Protein AF-A0A067PZ35-F1 (afdb_monomer)

Nearest PDB structures (foldseek):
  7v1k-assembly1_A-2  TM=7.925E-01  e=1.530E-02  Homo sapiens
  7w5m-assembly1_A  TM=7.915E-01  e=4.912E-02  Arabidopsis thaliana
  5an3-assembly1_A  TM=7.142E-01  e=3.444E-02  Saccharomyces cerevisiae
  5dbk-assembly1_B  TM=6.361E-01  e=1.287E-01  Bacillus thuringiensis Bt407
  4gpk-assembly3_K  TM=3.797E-01  e=1.798E+00  Bacillus thuringiensis serovar thuringiensis

pLDDT: mean 91.49, std 7.82, range [52.47, 98.44]

Radius of gyration: 14.08 Å; Cα contacts (8 Å, |Δi|>4): 138; chains: 1; bounding box: 34×24×39 Å

Foldseek 3Di:
DLVVLVVVLVPDDLPDLCNLVSLQVNLLVLLVVCVVPVPVVSLVSSLVSLVSSLVSADPPRLCNLVSLQSNLVSLVVVCVVVVDVVSLVSSLVSLVVSLVSADPPHPCNVVSVVSNVVSD

Organism: NCBI:txid933084

Sequence (120 aa):
AITELRNSASQTSDDHPDRNRLLSNLGVALDNRYNILGDIRDLESAVELLSKAVSFTPVGHPYRSAVVHRLGVAVLHRFIRLRSPADLDFAINSFVEAASFTPPGHPARPERLADVGMAV

Solvent-accessible surface area (backbone atoms only — not comparable to full-atom values): 6225 Å² total; per-residue (Å²): 107,70,70,56,42,51,54,50,59,72,72,51,54,93,84,42,89,60,42,27,59,50,32,34,52,43,12,52,51,26,35,55,46,18,78,75,69,67,46,62,68,33,36,55,49,13,37,52,29,16,51,52,17,40,73,65,38,55,91,90,43,87,61,35,31,57,41,33,34,54,30,14,52,41,30,37,55,46,16,75,73,70,68,42,66,69,33,42,57,50,17,35,52,24,22,48,54,18,39,73,65,43,58,91,90,43,86,65,40,64,59,35,51,49,54,33,64,76,60,111

Mean predicted aligned error: 4.08 Å

Structure (mmCIF, N/CA/C/O backbone):
data_AF-A0A067PZ35-F1
#
_entry.id   AF-A0A067PZ35-F1
#
loop_
_atom_site.group_PDB
_atom_site.id
_atom_site.type_symbol
_atom_site.label_atom_id
_atom_site.label_alt_id
_atom_site.label_comp_id
_atom_site.label_asym_id
_atom_site.label_entity_id
_atom_site.label_seq_id
_atom_site.pdbx_PDB_ins_code
_atom_site.Cartn_x
_atom_site.Cartn_y
_atom_site.Cartn_z
_atom_site.occupancy
_atom_site.B_iso_or_equiv
_atom_site.auth_seq_id
_atom_site.auth_comp_id
_atom_site.auth_asym_id
_atom_site.auth_atom_id
_atom_site.pdbx_PDB_model_num
ATOM 1 N N . ALA A 1 1 ? 3.038 14.486 11.961 1.00 78.81 1 ALA A N 1
ATOM 2 C CA . ALA A 1 1 ? 2.478 13.539 10.972 1.00 78.81 1 ALA A CA 1
ATOM 3 C C . ALA A 1 1 ? 2.962 12.092 11.171 1.00 78.81 1 ALA A C 1
ATOM 5 O O . ALA A 1 1 ? 2.295 11.360 11.885 1.00 78.81 1 ALA A O 1
ATOM 6 N N . ILE A 1 2 ? 4.101 11.638 10.611 1.00 87.44 2 ILE A N 1
ATOM 7 C CA . ILE A 1 2 ? 4.505 10.204 10.674 1.00 87.44 2 ILE A CA 1
ATOM 8 C C . ILE A 1 2 ? 4.706 9.704 12.114 1.00 87.44 2 ILE A C 1
ATOM 10 O O . ILE A 1 2 ? 4.252 8.616 12.451 1.00 87.44 2 ILE A O 1
ATOM 14 N N . THR A 1 3 ? 5.341 10.497 12.980 1.00 86.81 3 THR A N 1
ATOM 15 C CA . THR A 1 3 ? 5.543 10.136 14.395 1.00 86.81 3 THR A CA 1
ATOM 16 C C . THR A 1 3 ? 4.219 9.976 15.150 1.00 86.81 3 THR A C 1
ATOM 18 O O . THR A 1 3 ? 4.055 9.024 15.904 1.00 86.81 3 THR A O 1
ATOM 21 N N . GLU A 1 4 ? 3.246 10.855 14.907 1.00 87.38 4 GLU A N 1
ATOM 22 C CA . GLU A 1 4 ? 1.912 10.769 15.523 1.00 87.38 4 GLU A CA 1
ATOM 23 C C . GLU A 1 4 ? 1.141 9.551 15.009 1.00 87.38 4 GLU A C 1
ATOM 25 O O . GLU A 1 4 ? 0.540 8.831 15.800 1.00 87.38 4 GLU A O 1
ATOM 30 N N . LEU A 1 5 ? 1.217 9.268 13.704 1.00 85.69 5 LEU A N 1
ATOM 31 C CA . LEU A 1 5 ? 0.622 8.071 13.109 1.00 85.69 5 LEU A CA 1
ATOM 32 C C . LEU A 1 5 ? 1.245 6.786 13.673 1.00 85.69 5 LEU A C 1
ATOM 34 O O . LEU A 1 5 ? 0.519 5.833 13.938 1.00 85.69 5 LEU A O 1
ATOM 38 N N . ARG A 1 6 ? 2.563 6.761 13.920 1.00 89.19 6 ARG A N 1
ATOM 39 C CA . ARG A 1 6 ? 3.239 5.637 14.595 1.00 89.19 6 ARG A CA 1
ATOM 40 C C . ARG A 1 6 ? 2.746 5.448 16.026 1.00 89.19 6 ARG A C 1
ATOM 42 O O . ARG A 1 6 ? 2.426 4.325 16.400 1.00 89.19 6 ARG A O 1
ATOM 49 N N . ASN A 1 7 ? 2.651 6.532 16.793 1.00 87.94 7 ASN A N 1
ATOM 50 C CA . ASN A 1 7 ? 2.161 6.485 18.173 1.00 87.94 7 ASN A CA 1
ATOM 51 C C . ASN A 1 7 ? 0.699 6.030 18.237 1.00 87.94 7 ASN A C 1
ATOM 53 O O . ASN A 1 7 ? 0.342 5.179 19.043 1.00 87.94 7 ASN A O 1
ATOM 57 N N . SER A 1 8 ? -0.147 6.544 17.347 1.00 85.50 8 SER A N 1
ATOM 58 C CA . SER A 1 8 ? -1.538 6.106 17.260 1.00 85.50 8 SER A CA 1
ATOM 59 C C . SER A 1 8 ? -1.625 4.625 16.868 1.00 85.50 8 SER A C 1
ATOM 61 O O . SER A 1 8 ? -2.385 3.867 17.473 1.00 85.50 8 SER A O 1
ATOM 63 N N . ALA A 1 9 ? -0.809 4.170 15.910 1.00 84.50 9 ALA A N 1
ATOM 64 C CA . ALA A 1 9 ? -0.818 2.784 15.444 1.00 84.50 9 ALA A CA 1
ATOM 65 C C . ALA A 1 9 ? -0.310 1.776 16.484 1.00 84.50 9 ALA A C 1
ATOM 67 O O . ALA A 1 9 ? -0.707 0.610 16.419 1.00 84.50 9 ALA A O 1
ATOM 68 N N . SER A 1 10 ? 0.547 2.197 17.420 1.00 86.50 10 SER A N 1
ATOM 69 C CA . SER A 1 10 ? 1.028 1.349 18.518 1.00 86.50 10 SER A CA 1
ATOM 70 C C . SER A 1 10 ? 0.048 1.264 19.690 1.00 86.50 10 SER A C 1
ATOM 72 O O . SER A 1 10 ? 0.062 0.271 20.410 1.00 86.50 10 SER A O 1
ATOM 74 N N . GLN A 1 11 ? -0.811 2.272 19.869 1.00 88.44 11 GLN A N 1
ATOM 75 C CA . GLN A 1 11 ? -1.816 2.321 20.940 1.00 88.44 11 GLN A CA 1
ATOM 76 C C . GLN A 1 11 ? -3.178 1.749 20.534 1.00 88.44 11 GLN A C 1
ATOM 78 O O . GLN A 1 11 ? -3.963 1.353 21.390 1.00 88.44 11 GLN A O 1
ATOM 83 N N . THR A 1 12 ? -3.469 1.709 19.235 1.00 86.38 12 THR A N 1
ATOM 84 C CA . THR A 1 12 ? -4.713 1.135 18.712 1.00 86.38 12 THR A CA 1
ATOM 85 C C . THR A 1 12 ? -4.630 -0.390 18.763 1.00 86.38 12 THR A C 1
ATOM 87 O O . THR A 1 12 ? -3.615 -0.964 18.362 1.00 86.38 12 THR A O 1
ATOM 90 N N . SER A 1 13 ? -5.678 -1.062 19.233 1.00 88.06 13 SER A N 1
ATOM 91 C CA . SER A 1 13 ? -5.767 -2.525 19.250 1.00 88.06 13 SER A CA 1
ATOM 92 C C . SER A 1 13 ? -6.056 -3.098 17.855 1.00 88.06 13 SER A C 1
ATOM 94 O O .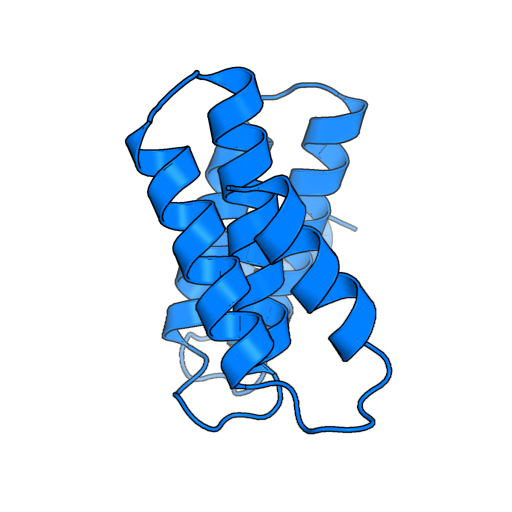 SER A 1 13 ? -6.563 -2.406 16.971 1.00 88.06 13 SER A O 1
ATOM 96 N N . ASP A 1 14 ? -5.683 -4.360 17.621 1.00 85.06 14 ASP A N 1
ATOM 97 C CA . ASP A 1 14 ? -5.863 -5.010 16.310 1.00 85.06 14 ASP A CA 1
ATOM 98 C C . ASP A 1 14 ? -7.348 -5.254 15.958 1.00 85.06 14 ASP A C 1
ATOM 100 O O . ASP A 1 14 ? -7.680 -5.370 14.782 1.00 85.06 14 ASP A O 1
ATOM 104 N N . ASP A 1 15 ? -8.245 -5.272 16.947 1.00 85.38 15 ASP A N 1
ATOM 105 C CA . ASP A 1 15 ? -9.703 -5.383 16.787 1.00 85.38 15 ASP A CA 1
ATOM 106 C C . ASP A 1 15 ? -10.407 -4.032 16.556 1.00 85.38 15 ASP A C 1
ATOM 108 O O . ASP A 1 15 ? -11.616 -3.992 16.320 1.00 85.38 15 ASP A O 1
ATOM 112 N N . HIS A 1 16 ? -9.672 -2.915 16.588 1.00 86.94 16 HIS A N 1
ATOM 113 C CA . HIS A 1 16 ? -10.261 -1.598 16.389 1.00 86.94 16 HIS A CA 1
ATOM 114 C C . HIS A 1 16 ? -10.743 -1.421 14.933 1.00 86.94 16 HIS A C 1
ATOM 116 O O . HIS A 1 16 ? -9.960 -1.626 13.999 1.00 86.94 16 HIS A O 1
ATOM 122 N N . PRO A 1 17 ? -11.983 -0.947 14.697 1.00 82.00 17 PRO A N 1
ATOM 123 C CA . PRO A 1 17 ? -12.572 -0.861 13.354 1.00 82.00 17 PRO A CA 1
ATOM 124 C C . PRO A 1 17 ? -11.768 0.019 12.382 1.00 82.00 17 PRO A C 1
ATOM 126 O O . PRO A 1 17 ? -11.684 -0.280 11.192 1.00 82.00 17 PRO A O 1
ATOM 129 N N . ASP A 1 18 ? -11.113 1.066 12.891 1.00 87.38 18 ASP A N 1
ATOM 130 C CA . ASP A 1 18 ? -10.275 1.967 12.086 1.00 87.38 18 ASP A CA 1
ATOM 131 C C . ASP A 1 18 ? -8.810 1.524 11.936 1.00 87.38 18 ASP A C 1
ATOM 133 O O . ASP A 1 18 ? -7.998 2.260 11.360 1.00 87.38 18 ASP A O 1
ATOM 137 N N . ARG A 1 19 ? -8.430 0.333 12.427 1.00 91.06 19 ARG A N 1
ATOM 138 C CA . ARG A 1 19 ? -7.029 -0.115 12.383 1.00 91.06 19 ARG A CA 1
ATOM 139 C C . ARG A 1 19 ? -6.497 -0.176 10.952 1.00 91.06 19 ARG A C 1
ATOM 141 O O . ARG A 1 19 ? -5.371 0.254 10.701 1.00 91.06 19 ARG A O 1
ATOM 148 N N . ASN A 1 20 ? -7.313 -0.635 10.002 1.00 91.88 20 ASN A N 1
ATOM 149 C CA . ASN A 1 20 ? -6.943 -0.680 8.585 1.00 91.88 20 ASN A CA 1
ATOM 150 C C . ASN A 1 20 ? -6.620 0.716 8.008 1.00 91.88 20 ASN A C 1
ATOM 152 O O . ASN A 1 20 ? -5.583 0.886 7.367 1.00 91.88 20 ASN A O 1
ATOM 156 N N . ARG A 1 21 ? -7.445 1.735 8.282 1.00 93.38 21 ARG A N 1
ATOM 157 C CA . ARG A 1 21 ? -7.252 3.116 7.809 1.00 93.38 21 ARG A CA 1
ATOM 158 C C . ARG A 1 21 ? -6.002 3.730 8.416 1.00 93.38 21 ARG A C 1
ATOM 160 O O . ARG A 1 21 ? -5.226 4.362 7.706 1.00 93.38 21 ARG A O 1
ATOM 167 N N . LEU A 1 22 ? -5.788 3.527 9.714 1.00 94.75 22 LEU A N 1
ATOM 168 C CA . LEU A 1 22 ? -4.624 4.055 10.415 1.00 94.75 22 LEU A CA 1
ATOM 169 C C . LEU A 1 22 ? -3.314 3.481 9.858 1.00 94.75 22 LEU A C 1
ATOM 171 O O . LEU A 1 22 ? -2.396 4.239 9.540 1.00 94.75 22 LEU A O 1
ATOM 175 N N . LEU A 1 23 ? -3.253 2.157 9.683 1.00 96.12 23 LEU A N 1
ATOM 176 C CA . LEU A 1 23 ? -2.101 1.479 9.088 1.00 96.12 23 LEU A CA 1
ATOM 177 C C . LEU A 1 23 ? -1.873 1.927 7.642 1.00 96.12 23 LEU A C 1
ATOM 179 O O . LEU A 1 23 ? -0.741 2.237 7.273 1.00 96.12 23 LEU A O 1
ATOM 183 N N . SER A 1 24 ? -2.942 2.039 6.847 1.00 96.62 24 SER A N 1
ATOM 184 C CA . SER A 1 24 ? -2.832 2.513 5.469 1.00 96.62 24 SER A CA 1
ATOM 185 C C . SER A 1 24 ? -2.327 3.951 5.388 1.00 96.62 24 SER A C 1
ATOM 187 O O . SER A 1 24 ? -1.495 4.250 4.535 1.00 96.62 24 SER A O 1
ATOM 189 N N . ASN A 1 25 ? -2.791 4.842 6.264 1.00 96.25 25 ASN A N 1
ATOM 190 C CA . ASN A 1 25 ? -2.345 6.234 6.293 1.00 96.25 25 ASN A CA 1
ATOM 191 C C . ASN A 1 25 ? -0.865 6.343 6.672 1.00 96.25 25 ASN A C 1
ATOM 193 O O . ASN A 1 25 ? -0.130 7.117 6.059 1.00 96.25 25 ASN A O 1
ATOM 197 N N . LEU A 1 26 ? -0.415 5.557 7.656 1.00 97.25 26 LEU A N 1
ATOM 198 C CA . LEU A 1 26 ? 0.998 5.510 8.022 1.00 97.25 26 LEU A CA 1
ATOM 199 C C . LEU A 1 26 ? 1.854 4.952 6.878 1.00 97.25 26 LEU A C 1
ATOM 201 O O . LEU A 1 26 ? 2.891 5.534 6.570 1.00 97.25 26 LEU A O 1
ATOM 205 N N . GLY A 1 27 ? 1.403 3.876 6.229 1.00 98.00 27 GLY A N 1
ATOM 206 C CA . GLY A 1 27 ? 2.089 3.294 5.078 1.00 98.00 27 GLY A CA 1
ATOM 207 C C . GLY A 1 27 ? 2.242 4.288 3.925 1.00 98.00 27 GLY A C 1
ATOM 208 O O . GLY A 1 27 ? 3.349 4.497 3.443 1.00 98.00 27 GLY A O 1
ATOM 209 N N . VAL A 1 28 ? 1.169 4.996 3.555 1.00 97.94 28 VAL A N 1
ATOM 210 C CA . VAL A 1 28 ? 1.211 6.045 2.516 1.00 97.94 28 VAL A CA 1
ATOM 211 C C . VAL A 1 28 ? 2.147 7.191 2.899 1.00 97.94 28 VAL A C 1
ATOM 213 O O . VAL A 1 28 ? 2.885 7.699 2.059 1.00 97.94 28 VAL A O 1
ATOM 216 N N . ALA A 1 29 ? 2.150 7.612 4.165 1.00 97.88 29 ALA A N 1
ATOM 217 C CA . ALA A 1 29 ? 3.045 8.674 4.612 1.00 97.88 29 ALA A CA 1
ATOM 218 C C . ALA A 1 29 ? 4.527 8.266 4.518 1.00 97.88 29 ALA A C 1
ATOM 220 O O . ALA A 1 29 ? 5.369 9.106 4.200 1.00 97.88 29 ALA A O 1
ATOM 221 N N . LEU A 1 30 ? 4.844 6.993 4.773 1.00 98.38 30 LEU A N 1
ATOM 222 C CA . LEU A 1 30 ? 6.198 6.453 4.638 1.00 98.38 30 LEU A CA 1
ATOM 223 C C . LEU A 1 30 ? 6.609 6.291 3.172 1.00 98.38 30 LEU A C 1
ATOM 225 O O . LEU A 1 30 ? 7.710 6.704 2.825 1.00 98.38 30 LEU A O 1
ATOM 229 N N . ASP A 1 31 ? 5.720 5.808 2.303 1.00 98.19 31 ASP A N 1
ATOM 230 C CA . ASP A 1 31 ? 5.973 5.734 0.856 1.00 98.19 31 ASP A CA 1
ATOM 231 C C . ASP A 1 31 ? 6.232 7.128 0.253 1.00 98.19 31 ASP A C 1
ATOM 233 O O . ASP A 1 31 ? 7.219 7.354 -0.447 1.00 98.19 31 ASP A O 1
ATOM 237 N N . ASN A 1 32 ? 5.425 8.124 0.632 1.00 97.31 32 ASN A N 1
ATOM 238 C CA . ASN A 1 32 ? 5.658 9.516 0.241 1.00 97.31 32 ASN A CA 1
ATOM 239 C C . ASN A 1 32 ? 7.005 10.044 0.750 1.00 97.31 32 ASN A C 1
ATOM 241 O O . ASN A 1 32 ? 7.698 10.767 0.035 1.00 97.31 32 ASN A O 1
ATOM 245 N N . ARG A 1 33 ? 7.397 9.692 1.982 1.00 97.31 33 ARG A N 1
ATOM 246 C CA . ARG A 1 33 ? 8.700 10.086 2.526 1.00 97.31 33 ARG A CA 1
ATOM 247 C C . ARG A 1 33 ? 9.847 9.415 1.772 1.00 97.31 33 ARG A C 1
ATOM 249 O O . ARG A 1 33 ? 10.834 10.091 1.489 1.00 97.31 33 ARG A O 1
ATOM 256 N N . TYR A 1 34 ? 9.701 8.145 1.402 1.00 97.56 34 TYR A N 1
ATOM 257 C CA . TYR A 1 34 ? 10.645 7.449 0.534 1.00 97.56 34 TYR A CA 1
ATOM 258 C C . TYR A 1 34 ? 10.797 8.163 -0.815 1.00 97.56 34 TYR A C 1
ATOM 260 O O . TYR A 1 34 ? 11.921 8.422 -1.227 1.00 97.56 34 TYR A O 1
ATOM 268 N N . ASN A 1 35 ? 9.706 8.576 -1.462 1.00 96.31 35 ASN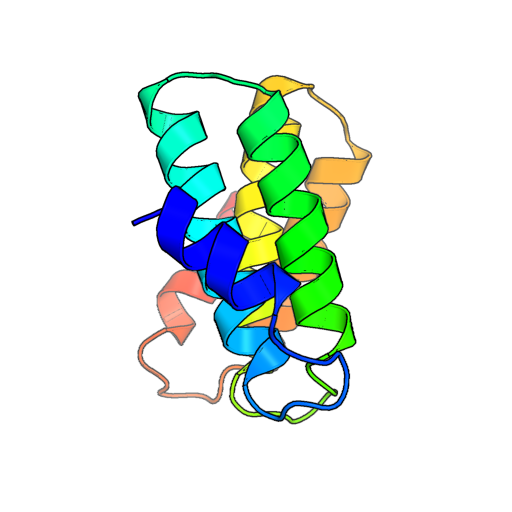 A N 1
ATOM 269 C CA . ASN A 1 35 ? 9.791 9.282 -2.746 1.00 96.31 35 ASN A CA 1
ATOM 270 C C . ASN A 1 35 ? 10.548 10.620 -2.665 1.00 96.31 35 ASN A C 1
ATOM 272 O O . ASN A 1 35 ? 11.123 11.062 -3.657 1.00 96.31 35 ASN A O 1
ATOM 276 N N . ILE A 1 36 ? 10.577 11.257 -1.490 1.00 97.25 36 ILE A N 1
ATOM 277 C CA . ILE A 1 36 ? 11.298 12.518 -1.266 1.00 97.25 36 ILE A CA 1
ATOM 278 C C . ILE A 1 36 ? 12.758 12.270 -0.854 1.00 97.25 36 ILE A C 1
ATOM 280 O O . ILE A 1 36 ? 13.651 12.988 -1.297 1.00 97.25 36 ILE A O 1
ATOM 284 N N . LEU A 1 37 ? 13.005 11.293 0.025 1.00 97.31 37 LEU A N 1
ATOM 285 C CA . LEU A 1 37 ? 14.295 11.124 0.710 1.00 97.31 37 LEU A CA 1
ATOM 286 C C . LEU A 1 37 ? 15.102 9.901 0.253 1.00 97.31 37 LEU A C 1
ATOM 288 O O . LEU A 1 37 ? 16.296 9.821 0.528 1.00 97.31 37 LEU A O 1
ATOM 292 N N . GLY A 1 38 ? 14.469 8.936 -0.410 1.00 94.94 38 GLY A N 1
ATOM 293 C CA . GLY A 1 38 ? 15.090 7.711 -0.913 1.00 94.94 38 GLY A CA 1
ATOM 294 C C . GLY A 1 38 ? 15.465 6.670 0.149 1.00 94.94 38 GLY A C 1
ATOM 295 O O . GLY A 1 38 ? 16.198 5.732 -0.172 1.00 94.94 38 GLY A O 1
ATOM 296 N N . ASP A 1 39 ? 15.001 6.800 1.400 1.00 97.31 39 ASP A N 1
ATOM 297 C CA . ASP A 1 39 ? 15.300 5.826 2.462 1.00 97.31 39 ASP A CA 1
ATOM 298 C C . ASP A 1 39 ? 14.499 4.532 2.258 1.00 97.31 39 ASP A C 1
ATOM 300 O O . ASP A 1 39 ? 13.292 4.480 2.490 1.00 97.31 39 ASP A O 1
ATOM 304 N N . ILE A 1 40 ? 15.186 3.468 1.840 1.00 96.31 40 ILE A N 1
ATOM 305 C CA . ILE A 1 40 ? 14.580 2.160 1.555 1.00 96.31 40 ILE A CA 1
ATOM 306 C C . ILE A 1 40 ? 13.804 1.579 2.744 1.00 96.31 40 ILE A C 1
ATOM 308 O O . ILE A 1 40 ? 12.806 0.896 2.539 1.00 96.31 40 ILE A O 1
ATOM 312 N N . ARG A 1 41 ? 14.189 1.904 3.984 1.00 97.12 41 ARG A N 1
ATOM 313 C CA . ARG A 1 41 ? 13.502 1.401 5.184 1.00 97.12 41 ARG A CA 1
ATOM 314 C C . ARG A 1 41 ? 12.085 1.947 5.302 1.00 97.12 41 ARG A C 1
ATOM 316 O O . ARG A 1 41 ? 11.213 1.287 5.868 1.00 97.12 41 ARG A O 1
ATOM 323 N N . ASP A 1 42 ? 11.847 3.147 4.775 1.00 98.00 42 ASP A N 1
ATOM 324 C CA . ASP A 1 42 ? 10.508 3.726 4.723 1.00 98.00 42 ASP A CA 1
ATOM 325 C C . ASP A 1 42 ? 9.629 2.993 3.726 1.00 98.00 42 ASP A C 1
ATOM 327 O O . ASP A 1 42 ? 8.474 2.711 4.031 1.00 98.00 42 ASP A O 1
ATOM 331 N N . LEU A 1 43 ? 10.194 2.626 2.579 1.00 98.19 43 LEU A N 1
ATOM 332 C CA . LEU A 1 43 ? 9.492 1.850 1.570 1.00 98.19 43 LEU A CA 1
ATOM 333 C C . LEU A 1 43 ? 9.156 0.440 2.068 1.00 98.19 43 LEU A C 1
ATOM 335 O O . LEU A 1 43 ? 8.026 -0.016 1.919 1.00 98.19 43 LEU A O 1
ATOM 339 N N . GLU A 1 44 ? 10.109 -0.236 2.710 1.00 98.00 44 GLU A N 1
ATOM 340 C CA . GLU A 1 44 ? 9.881 -1.553 3.315 1.00 98.00 44 GLU A CA 1
ATOM 341 C C . GLU A 1 44 ? 8.790 -1.485 4.389 1.00 98.00 44 GLU A C 1
ATOM 343 O O . GLU A 1 44 ? 7.833 -2.261 4.347 1.00 98.00 44 GLU A O 1
ATOM 348 N N . SER A 1 45 ? 8.868 -0.490 5.278 1.00 97.75 45 SER A N 1
ATOM 349 C CA . SER A 1 45 ? 7.844 -0.251 6.301 1.00 97.75 45 SER A CA 1
ATOM 350 C C . SER A 1 45 ? 6.477 0.071 5.684 1.00 97.75 45 SER A C 1
ATOM 352 O O . SER A 1 45 ? 5.446 -0.358 6.204 1.00 97.75 45 SER A O 1
ATOM 354 N N . ALA A 1 46 ? 6.439 0.829 4.583 1.00 98.31 46 ALA A N 1
ATOM 355 C CA . ALA A 1 46 ? 5.204 1.152 3.880 1.00 98.31 46 ALA A CA 1
ATOM 356 C C . ALA A 1 46 ? 4.528 -0.109 3.335 1.00 98.31 46 ALA A C 1
ATOM 358 O O . ALA A 1 46 ? 3.337 -0.312 3.578 1.00 98.31 46 ALA A O 1
ATOM 359 N N . VAL A 1 47 ? 5.290 -0.979 2.665 1.00 98.44 47 VAL A N 1
ATOM 360 C CA . VAL A 1 47 ? 4.786 -2.258 2.145 1.00 98.44 47 VAL A CA 1
ATOM 361 C C . VAL A 1 47 ? 4.257 -3.138 3.278 1.00 98.44 47 VAL A C 1
ATOM 363 O O . VAL A 1 47 ? 3.160 -3.687 3.161 1.00 98.44 47 VAL A O 1
ATOM 366 N N . GLU A 1 48 ? 4.978 -3.239 4.395 1.00 98.25 48 GLU A N 1
ATOM 367 C CA . GLU A 1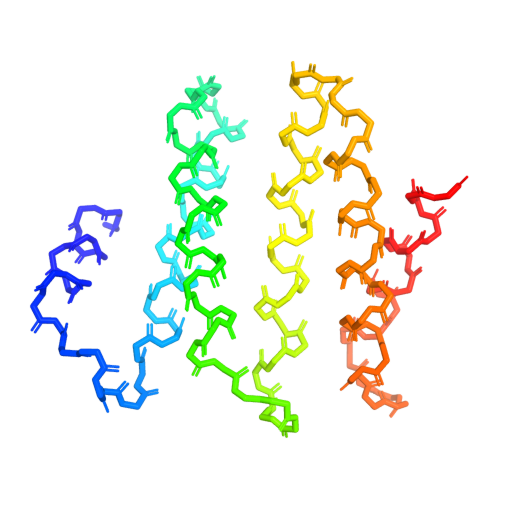 48 ? 4.557 -4.028 5.559 1.00 98.25 48 GLU A CA 1
ATOM 368 C C . GLU A 1 48 ? 3.226 -3.533 6.145 1.00 98.25 48 GLU A C 1
ATOM 370 O O . GLU A 1 48 ? 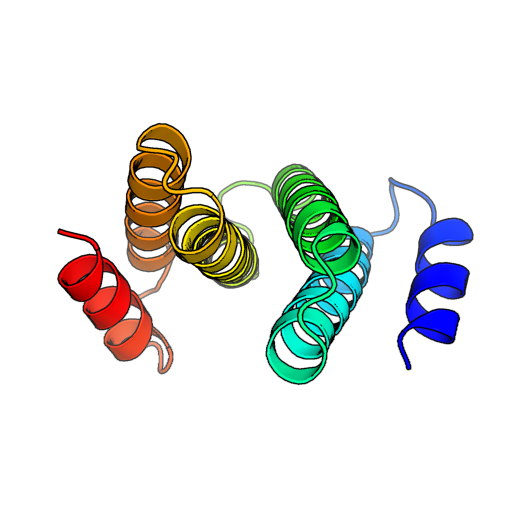2.285 -4.305 6.352 1.00 98.25 48 GLU A O 1
ATOM 375 N N . LEU A 1 49 ? 3.113 -2.223 6.365 1.00 98.06 49 LEU A N 1
ATOM 376 C CA . LEU A 1 49 ? 1.923 -1.616 6.957 1.00 98.06 49 LEU A CA 1
ATOM 377 C C . LEU A 1 49 ? 0.712 -1.685 6.030 1.00 98.06 49 LEU A C 1
ATOM 379 O O . LEU A 1 49 ? -0.396 -1.948 6.500 1.00 98.06 49 LEU A O 1
ATOM 383 N N . LEU A 1 50 ? 0.905 -1.483 4.726 1.00 98.44 50 LEU A N 1
ATOM 384 C CA . LEU A 1 50 ? -0.162 -1.604 3.733 1.00 98.44 50 LEU A CA 1
ATOM 385 C C . LEU A 1 50 ? -0.611 -3.062 3.576 1.00 98.44 50 LEU A C 1
ATOM 387 O O . LEU A 1 50 ? -1.810 -3.316 3.465 1.00 98.44 50 LEU A O 1
ATOM 391 N N . SER A 1 51 ? 0.313 -4.023 3.675 1.00 98.06 51 SER A N 1
ATOM 392 C CA . SER A 1 51 ? -0.011 -5.456 3.710 1.00 98.06 51 SER A CA 1
ATOM 393 C C . SER A 1 51 ? -0.843 -5.811 4.945 1.00 98.06 51 SER A C 1
ATOM 395 O O . SER A 1 51 ? -1.855 -6.505 4.839 1.00 98.06 51 SER A O 1
ATOM 397 N N . LYS A 1 52 ? -0.486 -5.268 6.117 1.00 96.56 52 LYS A N 1
ATOM 398 C CA . LYS A 1 52 ? -1.273 -5.442 7.347 1.00 96.56 52 LYS A CA 1
ATOM 399 C C . LYS A 1 52 ? -2.639 -4.743 7.257 1.00 96.56 52 LYS A C 1
ATOM 401 O O . LYS A 1 52 ? -3.649 -5.274 7.701 1.00 96.56 52 LYS A O 1
ATOM 406 N N . ALA A 1 53 ? -2.718 -3.568 6.637 1.00 96.81 53 ALA A N 1
ATOM 407 C CA . ALA A 1 53 ? -3.993 -2.890 6.405 1.00 96.81 53 ALA A CA 1
ATOM 408 C C . ALA A 1 53 ? -4.916 -3.699 5.471 1.00 96.81 53 ALA A C 1
ATOM 410 O O . ALA A 1 53 ? -6.125 -3.776 5.704 1.00 96.81 53 ALA A O 1
ATOM 411 N N . VAL A 1 54 ? -4.341 -4.344 4.450 1.00 96.69 54 VAL A N 1
ATOM 412 C CA . VAL A 1 54 ? -5.022 -5.300 3.568 1.00 96.69 54 VAL A CA 1
ATOM 413 C C . VAL A 1 54 ? -5.595 -6.473 4.364 1.00 96.69 54 VAL A C 1
ATOM 415 O O . VAL A 1 54 ? -6.762 -6.796 4.151 1.00 96.69 54 VAL A O 1
ATOM 418 N N . SER A 1 55 ? -4.837 -7.076 5.288 1.00 95.62 55 SER A N 1
ATOM 419 C CA . SER A 1 55 ? -5.319 -8.227 6.071 1.00 95.62 55 SER A CA 1
ATOM 420 C C . SER A 1 55 ? -6.460 -7.877 7.035 1.00 95.62 55 SER A C 1
ATOM 422 O O . SER A 1 55 ? -7.313 -8.720 7.296 1.00 95.62 55 SER A O 1
ATOM 424 N N . PHE A 1 56 ? -6.537 -6.626 7.498 1.00 94.19 56 PHE A N 1
ATOM 425 C CA . PHE A 1 56 ? -7.660 -6.105 8.292 1.00 94.19 56 PHE A CA 1
ATOM 426 C C . PHE A 1 56 ? -8.832 -5.564 7.458 1.00 94.19 56 PHE A C 1
ATOM 428 O O . PHE A 1 56 ? -9.783 -5.009 8.012 1.00 94.19 56 PHE A O 1
ATOM 435 N N . THR A 1 57 ? -8.776 -5.667 6.129 1.00 93.94 57 THR A N 1
ATOM 436 C CA . THR A 1 57 ? -9.833 -5.170 5.242 1.00 93.94 57 THR A CA 1
ATOM 437 C C . THR A 1 57 ? -10.425 -6.337 4.452 1.00 93.94 57 THR A C 1
ATOM 439 O O . THR A 1 57 ? -9.864 -6.699 3.414 1.00 93.94 57 THR A O 1
ATOM 442 N N . PRO A 1 58 ? -11.539 -6.937 4.914 1.00 91.75 58 PRO A N 1
ATOM 443 C CA . PRO A 1 58 ? -12.113 -8.117 4.276 1.00 91.75 58 PRO A CA 1
ATOM 444 C C . PRO A 1 58 ? -12.599 -7.826 2.851 1.00 91.75 58 PRO A C 1
ATOM 446 O O . PRO A 1 58 ? -12.895 -6.684 2.479 1.00 91.75 58 PRO A O 1
ATOM 449 N N . VAL A 1 59 ? -12.710 -8.886 2.049 1.00 90.06 59 VAL A N 1
ATOM 450 C CA . VAL A 1 59 ? -13.304 -8.818 0.707 1.00 90.06 59 VAL A CA 1
ATOM 451 C C . VAL A 1 59 ? -14.735 -8.275 0.809 1.00 90.06 59 VAL A C 1
ATOM 453 O O . VAL A 1 59 ? -15.494 -8.666 1.692 1.00 90.06 59 VAL A O 1
ATOM 456 N N . GLY A 1 60 ? -15.091 -7.339 -0.075 1.00 87.75 60 GLY A N 1
ATOM 457 C CA . GLY A 1 60 ? -16.387 -6.648 -0.066 1.00 87.75 60 GLY A CA 1
ATOM 458 C C . GLY A 1 60 ? -16.434 -5.369 0.779 1.00 87.75 60 GLY A C 1
ATOM 459 O O . GLY A 1 60 ? -17.372 -4.588 0.640 1.00 87.75 60 GLY A O 1
ATOM 460 N N . HIS A 1 61 ? -15.418 -5.090 1.604 1.00 90.12 61 HIS A N 1
ATOM 461 C CA . HIS A 1 61 ? -15.351 -3.828 2.338 1.00 90.12 61 HIS A CA 1
ATOM 462 C C . HIS A 1 61 ? -15.123 -2.639 1.376 1.00 90.12 61 HIS A C 1
ATOM 464 O O . HIS A 1 61 ? -14.216 -2.711 0.541 1.00 90.12 61 HIS A O 1
ATOM 470 N N . PRO A 1 62 ? -15.839 -1.501 1.508 1.00 89.06 62 PRO A N 1
ATOM 471 C CA . PRO A 1 62 ? -15.712 -0.364 0.582 1.00 89.06 62 PRO A CA 1
ATOM 472 C C . PRO A 1 62 ? -14.281 0.183 0.443 1.00 89.06 62 PRO A C 1
ATOM 474 O O . PRO A 1 62 ? -13.871 0.643 -0.622 1.00 89.06 62 PRO A O 1
ATOM 477 N N . TYR A 1 63 ? -13.491 0.093 1.517 1.00 90.75 63 TYR A N 1
ATOM 478 C CA . TYR A 1 63 ? -12.095 0.543 1.548 1.00 90.75 63 TYR A CA 1
ATOM 479 C C . TYR A 1 63 ? -11.090 -0.450 0.931 1.00 90.75 63 TYR A C 1
ATOM 481 O O . TYR A 1 63 ? -9.949 -0.068 0.675 1.00 90.75 63 TYR A O 1
ATOM 489 N N . ARG A 1 64 ? -11.493 -1.703 0.647 1.00 93.19 64 ARG A N 1
ATOM 490 C CA . ARG A 1 64 ? -10.610 -2.766 0.120 1.00 93.19 64 ARG A CA 1
ATOM 491 C C . ARG A 1 64 ? -9.875 -2.313 -1.136 1.00 93.19 64 ARG A C 1
ATOM 493 O O . ARG A 1 64 ? -8.656 -2.404 -1.216 1.00 93.19 64 ARG A O 1
ATOM 500 N N . SER A 1 65 ? -10.623 -1.757 -2.085 1.00 93.50 65 SER A N 1
ATOM 501 C CA . SER A 1 65 ? -10.072 -1.293 -3.359 1.00 93.50 65 SER A CA 1
ATOM 502 C C . SER A 1 65 ? -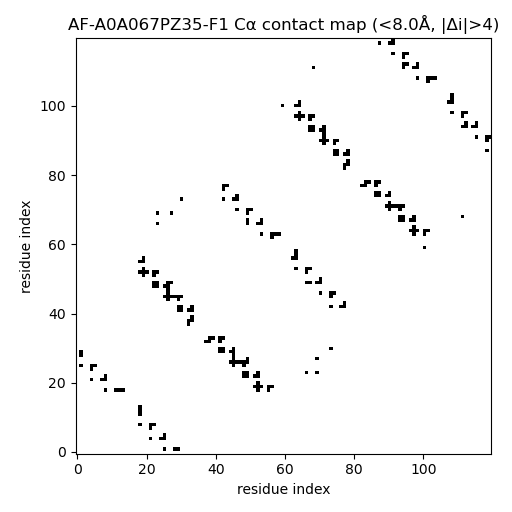8.993 -0.215 -3.186 1.00 93.50 65 SER A C 1
ATOM 504 O O . SER A 1 65 ? -8.032 -0.174 -3.946 1.00 93.50 65 SER A O 1
ATOM 506 N N . ALA A 1 66 ? -9.128 0.656 -2.181 1.00 93.56 66 ALA A N 1
ATOM 507 C CA . ALA A 1 66 ? -8.174 1.730 -1.927 1.00 93.56 66 ALA A CA 1
ATOM 508 C C . ALA A 1 66 ? -6.889 1.206 -1.290 1.00 93.56 66 ALA A C 1
ATOM 510 O O . ALA A 1 66 ? -5.808 1.546 -1.758 1.00 93.56 66 ALA A O 1
ATOM 511 N N . VAL A 1 67 ? -6.993 0.364 -0.262 1.00 96.50 67 VAL A N 1
ATOM 512 C CA . VAL A 1 67 ? -5.806 -0.140 0.440 1.00 96.50 67 VAL A CA 1
ATOM 513 C C . VAL A 1 67 ? -4.975 -1.088 -0.433 1.00 96.50 67 VAL A C 1
ATOM 515 O O . VAL A 1 67 ? -3.751 -0.995 -0.425 1.00 96.50 67 VAL A O 1
ATOM 518 N N . VAL A 1 68 ? -5.620 -1.930 -1.251 1.00 96.94 68 VAL A N 1
ATOM 519 C CA . VAL A 1 68 ? -4.924 -2.814 -2.206 1.00 96.94 68 VAL A CA 1
ATOM 520 C C . VAL A 1 68 ? -4.196 -2.004 -3.276 1.00 96.94 68 VAL A C 1
ATOM 522 O O . VAL A 1 68 ? -3.040 -2.283 -3.573 1.00 96.94 68 VAL A O 1
ATOM 525 N N . HIS A 1 69 ? -4.834 -0.959 -3.813 1.00 95.75 69 HIS A N 1
ATOM 526 C CA . HIS A 1 69 ? -4.188 -0.061 -4.773 1.00 95.75 69 HIS A CA 1
ATOM 527 C C . HIS A 1 69 ? -2.944 0.608 -4.178 1.00 95.75 69 HIS A C 1
ATOM 529 O O . HIS A 1 69 ? -1.881 0.575 -4.791 1.00 95.75 69 HIS A O 1
ATOM 535 N N . ARG A 1 70 ? -3.040 1.135 -2.948 1.00 97.31 70 ARG A N 1
ATOM 536 C CA . ARG A 1 70 ? -1.891 1.736 -2.251 1.00 97.31 70 ARG A CA 1
ATOM 537 C C . ARG A 1 70 ? -0.758 0.737 -2.030 1.00 97.31 70 ARG A C 1
ATOM 539 O O . ARG A 1 70 ? 0.400 1.106 -2.203 1.00 97.31 70 ARG A O 1
ATOM 546 N N . LEU A 1 71 ? -1.080 -0.509 -1.678 1.00 98.25 71 LEU A N 1
ATOM 547 C CA . LEU A 1 71 ? -0.082 -1.571 -1.572 1.00 98.25 71 LEU A CA 1
ATOM 548 C C . LEU A 1 71 ? 0.597 -1.834 -2.925 1.00 98.25 71 LEU A C 1
ATOM 550 O O . LEU A 1 71 ? 1.822 -1.899 -2.973 1.00 98.25 71 LEU A O 1
ATOM 554 N N . GLY A 1 72 ? -0.175 -1.914 -4.013 1.00 97.56 72 GLY A N 1
ATOM 555 C CA . GLY A 1 72 ? 0.359 -2.065 -5.369 1.00 97.56 72 GLY A CA 1
ATOM 556 C C . GLY A 1 72 ? 1.349 -0.959 -5.742 1.00 97.56 72 GLY A C 1
ATOM 557 O O . GLY A 1 72 ? 2.437 -1.257 -6.226 1.00 97.56 72 GLY A O 1
ATOM 558 N N . VAL A 1 73 ? 1.030 0.303 -5.429 1.00 96.88 73 VAL A N 1
ATOM 559 C CA . VAL A 1 73 ? 1.931 1.450 -5.659 1.00 96.88 73 VAL A CA 1
ATOM 560 C C . VAL A 1 73 ? 3.238 1.314 -4.870 1.00 96.88 73 VAL A C 1
ATOM 562 O O . VAL A 1 73 ? 4.316 1.423 -5.451 1.00 96.88 73 VAL A O 1
ATOM 565 N N . ALA A 1 74 ? 3.169 1.021 -3.568 1.00 98.00 74 ALA A N 1
ATOM 566 C CA . ALA A 1 74 ? 4.371 0.871 -2.744 1.00 98.00 74 ALA A CA 1
ATOM 567 C C . ALA A 1 74 ? 5.249 -0.306 -3.216 1.00 98.00 74 ALA A C 1
ATOM 569 O O . ALA A 1 74 ? 6.474 -0.205 -3.273 1.00 98.00 74 ALA A O 1
ATOM 570 N N . VAL A 1 75 ? 4.639 -1.426 -3.614 1.00 98.06 75 VAL A N 1
ATOM 571 C CA . VAL A 1 75 ? 5.386 -2.571 -4.152 1.00 98.06 75 VAL A CA 1
ATOM 572 C C . VAL A 1 75 ? 5.978 -2.255 -5.532 1.00 98.06 75 VAL A C 1
ATOM 574 O O . VAL A 1 75 ? 7.110 -2.650 -5.806 1.00 98.06 75 VAL A O 1
ATOM 577 N N . LEU A 1 76 ? 5.298 -1.463 -6.368 1.00 96.75 76 LEU A N 1
ATOM 578 C CA . LEU A 1 76 ? 5.856 -0.972 -7.630 1.00 96.75 76 LEU A CA 1
ATOM 579 C C . LEU A 1 76 ? 7.086 -0.080 -7.399 1.00 96.75 76 LEU A C 1
ATOM 581 O O . LEU A 1 76 ? 8.109 -0.260 -8.060 1.00 96.75 76 LEU A O 1
ATOM 585 N N . HIS A 1 77 ? 7.038 0.840 -6.432 1.00 96.81 77 HIS A N 1
ATOM 586 C CA . HIS A 1 77 ? 8.216 1.617 -6.035 1.00 96.81 77 HIS A CA 1
ATOM 587 C C . HIS A 1 77 ? 9.366 0.704 -5.579 1.00 96.81 77 HIS A C 1
ATOM 589 O O . HIS A 1 77 ? 10.530 0.955 -5.916 1.00 96.81 77 HIS A O 1
ATOM 595 N N . ARG A 1 78 ? 9.056 -0.393 -4.872 1.00 97.38 78 ARG A N 1
ATOM 596 C CA . ARG A 1 78 ? 10.053 -1.391 -4.456 1.00 97.38 78 ARG A CA 1
ATOM 597 C C . ARG A 1 78 ? 10.646 -2.140 -5.646 1.00 97.38 78 ARG A C 1
ATOM 599 O O . ARG A 1 78 ? 11.868 -2.274 -5.709 1.00 97.38 78 ARG A O 1
ATOM 606 N N . PHE A 1 79 ? 9.837 -2.513 -6.638 1.00 96.38 79 PHE A N 1
ATOM 607 C CA . PHE A 1 79 ? 10.328 -3.052 -7.908 1.00 96.38 79 PHE A CA 1
ATOM 608 C C . PHE A 1 79 ? 11.256 -2.068 -8.628 1.00 96.38 79 PHE A C 1
ATOM 610 O O . PHE A 1 79 ? 12.346 -2.451 -9.046 1.00 96.38 79 PHE A O 1
ATOM 617 N N . ILE A 1 80 ? 10.872 -0.795 -8.752 1.00 95.38 80 ILE A N 1
ATOM 618 C CA 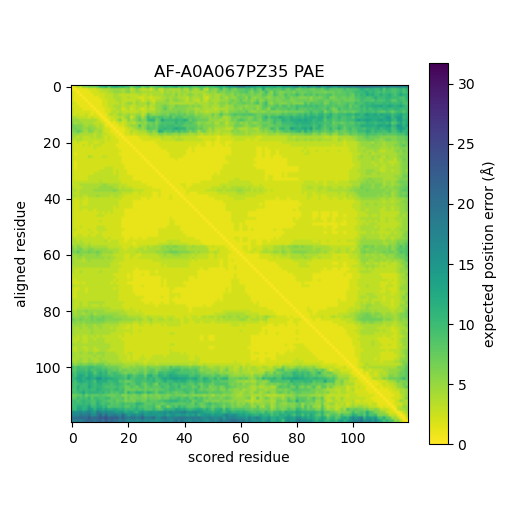. ILE A 1 80 ? 11.706 0.223 -9.412 1.00 95.38 80 ILE A CA 1
ATOM 619 C C . ILE A 1 80 ? 13.080 0.307 -8.736 1.00 95.38 80 ILE A C 1
ATOM 621 O O . ILE A 1 80 ? 14.100 0.427 -9.418 1.00 95.38 80 ILE A O 1
ATOM 625 N N . ARG A 1 81 ? 13.113 0.186 -7.405 1.00 95.69 81 ARG A N 1
ATOM 626 C CA . ARG A 1 81 ? 14.335 0.281 -6.607 1.00 95.69 81 ARG A CA 1
ATOM 627 C C . ARG A 1 81 ? 15.195 -0.982 -6.616 1.00 95.69 81 ARG A C 1
ATOM 629 O O . ARG A 1 81 ? 16.414 -0.866 -6.712 1.00 95.69 81 ARG A O 1
ATOM 636 N N . LEU A 1 82 ? 14.584 -2.157 -6.472 1.00 95.94 82 LEU A N 1
ATOM 637 C CA . LEU A 1 82 ? 15.278 -3.432 -6.240 1.00 95.94 82 LEU A CA 1
ATOM 638 C C . LEU A 1 82 ? 15.282 -4.363 -7.459 1.00 95.94 82 LEU A C 1
ATOM 640 O O . LEU A 1 82 ? 16.016 -5.345 -7.474 1.00 95.94 82 LEU A O 1
ATOM 644 N N . ARG A 1 83 ? 14.481 -4.055 -8.484 1.00 95.75 83 ARG A N 1
ATOM 645 C CA . ARG A 1 83 ? 14.336 -4.815 -9.738 1.00 95.75 83 ARG A CA 1
ATOM 646 C C . ARG A 1 83 ? 13.890 -6.269 -9.537 1.00 95.75 83 ARG A C 1
ATOM 648 O O . ARG A 1 83 ? 14.211 -7.121 -10.357 1.00 95.75 83 ARG A O 1
ATOM 655 N N . SER A 1 84 ? 13.128 -6.539 -8.474 1.00 96.44 84 SER A N 1
ATOM 656 C CA . SER A 1 84 ? 12.550 -7.856 -8.175 1.00 96.44 84 SER A CA 1
ATOM 657 C C . SER A 1 84 ? 11.338 -8.155 -9.072 1.00 96.44 84 SER A C 1
ATOM 659 O O . SER A 1 84 ? 10.310 -7.497 -8.914 1.00 96.44 84 SER A O 1
ATOM 661 N N . PRO A 1 85 ? 11.385 -9.151 -9.975 1.00 94.75 85 PRO A N 1
ATOM 662 C CA . PRO A 1 85 ? 10.235 -9.486 -10.823 1.00 94.75 85 PRO A CA 1
ATOM 663 C C . PRO A 1 85 ? 8.989 -9.871 -10.016 1.00 94.75 85 PRO A C 1
ATOM 665 O O . PRO A 1 85 ? 7.883 -9.489 -10.377 1.00 94.75 85 PRO A O 1
ATOM 668 N N . ALA A 1 86 ? 9.178 -10.529 -8.868 1.00 96.25 86 ALA A N 1
ATOM 669 C CA . ALA A 1 86 ? 8.082 -10.889 -7.972 1.00 96.25 86 ALA A CA 1
ATOM 670 C C . ALA A 1 86 ? 7.332 -9.660 -7.428 1.00 96.25 86 ALA A C 1
ATOM 672 O O . ALA A 1 86 ? 6.128 -9.729 -7.196 1.00 96.25 86 ALA A O 1
ATOM 673 N N . ASP A 1 87 ? 8.024 -8.529 -7.247 1.00 96.69 87 ASP A N 1
ATOM 674 C CA . ASP A 1 87 ? 7.378 -7.279 -6.839 1.00 96.69 87 ASP A CA 1
ATOM 675 C C . ASP A 1 87 ? 6.539 -6.696 -7.979 1.00 96.69 87 ASP A C 1
ATOM 677 O O . ASP A 1 87 ? 5.431 -6.219 -7.743 1.00 96.69 87 ASP A O 1
ATOM 681 N N . LEU A 1 88 ? 7.025 -6.772 -9.221 1.00 95.00 88 LEU A N 1
ATOM 682 C CA . LEU A 1 88 ? 6.254 -6.323 -10.379 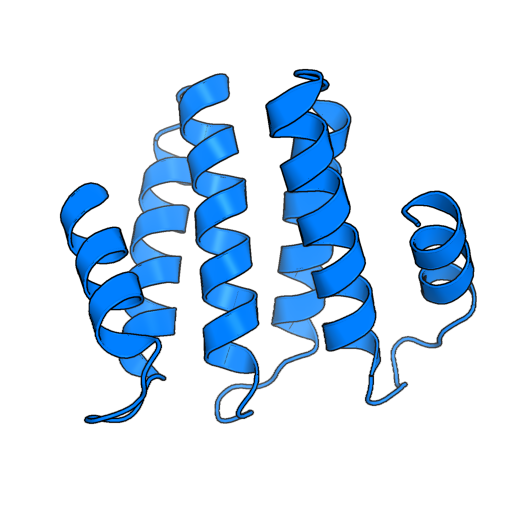1.00 95.00 88 LEU A CA 1
ATOM 683 C C . LEU A 1 88 ? 4.974 -7.155 -10.543 1.00 95.00 88 LEU A C 1
ATOM 685 O O . LEU A 1 88 ? 3.887 -6.585 -10.620 1.00 95.00 88 LEU A O 1
ATOM 689 N N . ASP A 1 89 ? 5.089 -8.483 -10.498 1.00 96.12 89 ASP A N 1
ATOM 690 C CA . ASP A 1 89 ? 3.939 -9.391 -10.577 1.00 96.12 89 ASP A CA 1
ATOM 691 C C . ASP A 1 89 ? 2.925 -9.109 -9.460 1.00 96.12 89 ASP A C 1
ATOM 693 O O . ASP A 1 89 ? 1.710 -9.072 -9.679 1.00 96.12 89 ASP A O 1
ATOM 697 N N . PHE A 1 90 ? 3.413 -8.865 -8.243 1.00 96.56 90 PHE A N 1
ATOM 698 C CA . PHE A 1 90 ? 2.560 -8.522 -7.112 1.00 96.56 90 PHE A CA 1
ATOM 699 C C . PHE A 1 90 ? 1.842 -7.177 -7.312 1.00 96.56 90 PHE A C 1
ATOM 701 O O . PHE A 1 90 ? 0.647 -7.064 -7.014 1.00 96.56 90 PHE A O 1
ATOM 708 N N . ALA A 1 91 ? 2.539 -6.159 -7.822 1.00 95.94 91 ALA A N 1
ATOM 709 C CA . ALA A 1 91 ? 1.959 -4.846 -8.089 1.00 95.94 91 ALA A CA 1
ATOM 710 C C . ALA A 1 91 ? 0.853 -4.924 -9.155 1.00 95.94 91 ALA A C 1
ATOM 712 O O . ALA A 1 91 ? -0.249 -4.425 -8.916 1.00 95.94 91 ALA A O 1
ATOM 713 N N . ILE A 1 92 ? 1.098 -5.631 -10.268 1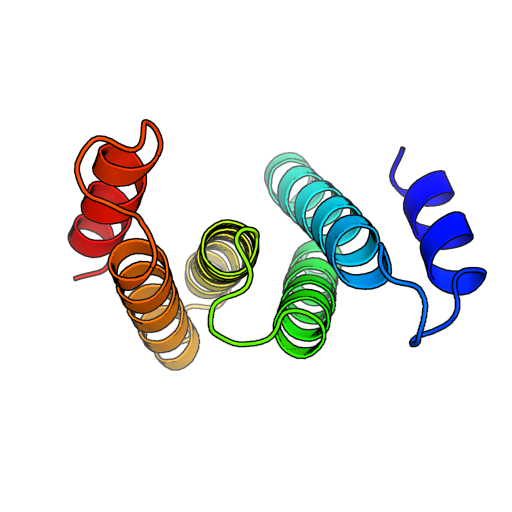.00 94.69 92 ILE A N 1
ATOM 714 C CA . ILE A 1 92 ? 0.101 -5.876 -11.327 1.00 94.69 92 ILE A CA 1
ATOM 715 C C . ILE A 1 92 ? -1.153 -6.521 -10.736 1.00 94.69 92 ILE A C 1
ATOM 717 O O . ILE A 1 92 ? -2.263 -6.013 -10.909 1.00 94.69 92 ILE A O 1
ATOM 721 N N . ASN A 1 93 ? -0.979 -7.619 -9.995 1.00 95.56 93 ASN A N 1
ATOM 722 C CA . ASN A 1 93 ? -2.097 -8.344 -9.396 1.00 95.56 93 ASN A CA 1
ATOM 723 C C . ASN A 1 93 ? -2.892 -7.467 -8.420 1.00 95.56 93 ASN A C 1
ATOM 725 O O . ASN A 1 93 ? -4.123 -7.505 -8.415 1.00 95.56 93 ASN A O 1
ATOM 729 N N . SER A 1 94 ? -2.203 -6.618 -7.655 1.00 95.75 94 SER A N 1
ATOM 730 C CA . SER A 1 94 ? -2.841 -5.652 -6.756 1.00 95.75 94 SER A CA 1
ATOM 731 C C . SER A 1 94 ? -3.665 -4.611 -7.524 1.00 95.75 94 SER A C 1
ATOM 733 O O . SER A 1 94 ? -4.793 -4.305 -7.134 1.00 95.75 94 SER A O 1
ATOM 735 N N . PHE A 1 95 ? -3.163 -4.080 -8.643 1.00 94.88 95 PHE A N 1
ATOM 736 C CA . PHE A 1 95 ? -3.923 -3.132 -9.466 1.00 94.88 95 PHE A CA 1
ATOM 737 C C . PHE A 1 95 ? -5.152 -3.778 -10.108 1.00 94.88 95 PHE A C 1
ATOM 739 O O . PHE A 1 95 ? -6.238 -3.191 -10.080 1.00 94.88 95 PHE A O 1
ATOM 746 N N . VAL A 1 96 ? -5.017 -5.009 -10.608 1.00 93.00 96 VAL A N 1
ATOM 747 C CA . VAL A 1 96 ? -6.136 -5.784 -11.164 1.00 93.00 96 VAL A CA 1
ATOM 748 C C . VAL A 1 96 ? -7.203 -6.034 -10.097 1.00 93.00 96 VAL A C 1
ATOM 750 O O . VAL A 1 96 ? -8.386 -5.767 -10.330 1.00 93.00 96 VAL A O 1
ATOM 753 N N . GLU A 1 97 ? -6.803 -6.474 -8.902 1.00 92.81 97 GLU A N 1
ATOM 754 C CA . GLU A 1 97 ? -7.717 -6.679 -7.777 1.00 92.81 97 GLU A CA 1
ATOM 755 C C . GLU A 1 97 ? -8.428 -5.368 -7.395 1.00 92.81 97 GLU A C 1
ATOM 757 O O . GLU A 1 97 ? -9.659 -5.328 -7.298 1.00 92.81 97 GLU A O 1
ATOM 762 N N . ALA A 1 98 ? -7.691 -4.265 -7.243 1.00 92.81 98 ALA A N 1
ATOM 763 C CA . ALA A 1 98 ? -8.271 -2.970 -6.900 1.00 92.81 98 ALA A CA 1
ATOM 764 C C . ALA A 1 98 ? -9.279 -2.480 -7.954 1.00 92.81 98 ALA A C 1
ATOM 766 O O . ALA A 1 98 ? -10.355 -1.981 -7.599 1.00 92.81 98 ALA A O 1
ATOM 767 N N . ALA A 1 99 ? -8.969 -2.646 -9.242 1.00 90.50 99 ALA A N 1
ATOM 768 C CA . ALA A 1 99 ? -9.869 -2.309 -10.340 1.00 90.50 99 ALA A CA 1
ATOM 769 C C . ALA A 1 99 ? -11.141 -3.175 -10.320 1.00 90.50 99 ALA A C 1
ATOM 771 O O . ALA A 1 99 ? -12.239 -2.640 -10.502 1.00 90.50 99 ALA A O 1
ATOM 772 N N . SER A 1 100 ? -11.018 -4.473 -10.016 1.00 89.56 100 SER A N 1
ATOM 773 C CA . SER A 1 100 ? -12.155 -5.404 -9.930 1.00 89.56 100 SER A CA 1
ATOM 774 C C . SER A 1 100 ? -13.187 -5.004 -8.866 1.00 89.56 100 SER A C 1
ATOM 776 O O . SER A 1 100 ? -14.389 -5.154 -9.077 1.00 89.56 100 SER A O 1
ATOM 778 N N . PHE A 1 101 ? -12.737 -4.400 -7.761 1.00 86.81 101 PHE A N 1
ATOM 779 C CA . PHE A 1 101 ? -13.606 -3.927 -6.678 1.00 86.81 101 PHE A CA 1
ATOM 780 C C . PHE A 1 101 ? -14.132 -2.504 -6.868 1.00 86.81 101 PHE A C 1
ATOM 782 O O . PHE A 1 101 ? -14.853 -1.994 -6.011 1.00 86.81 101 PHE A O 1
ATOM 789 N N . THR A 1 102 ? -13.762 -1.826 -7.952 1.00 83.56 102 THR A N 1
ATOM 790 C CA . THR A 1 102 ? -14.179 -0.445 -8.202 1.00 83.56 102 THR A CA 1
ATOM 791 C C . THR A 1 102 ? -15.432 -0.435 -9.074 1.00 83.56 102 THR A C 1
ATOM 793 O O . THR A 1 102 ? -15.324 -0.805 -10.239 1.00 83.56 102 THR A O 1
ATOM 796 N N . PRO A 1 103 ? -16.613 0.005 -8.602 1.00 84.25 103 PRO A N 1
ATOM 797 C CA . PRO A 1 103 ? -17.830 -0.018 -9.414 1.00 84.25 103 PRO A CA 1
ATOM 798 C C . PRO A 1 103 ? -17.720 0.834 -10.691 1.00 84.25 103 PRO A C 1
ATOM 800 O O . PRO A 1 103 ? -16.991 1.834 -10.705 1.00 84.25 103 PRO A O 1
ATOM 803 N N . PRO A 1 104 ? -18.448 0.489 -11.769 1.00 81.75 104 PRO A N 1
ATOM 804 C CA . PRO A 1 104 ? -18.612 1.377 -12.918 1.00 81.75 104 PRO A CA 1
ATOM 805 C C . PRO A 1 104 ? -19.089 2.773 -12.481 1.00 81.75 104 PRO A C 1
ATOM 807 O O . PRO A 1 104 ? -19.953 2.891 -11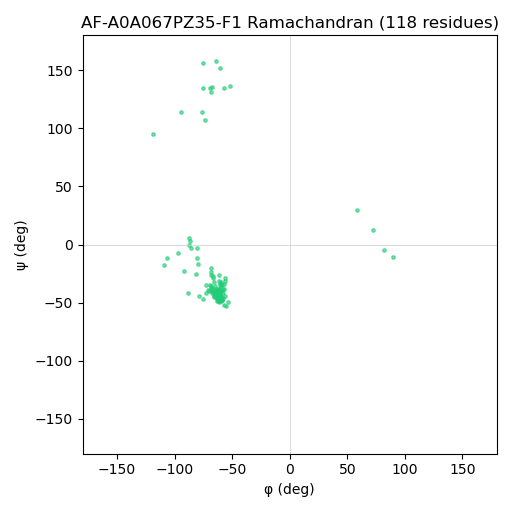.618 1.00 81.75 104 PRO A O 1
ATOM 810 N N . GLY A 1 105 ? -18.504 3.833 -13.049 1.00 81.00 105 GLY A N 1
ATOM 811 C CA . GLY A 1 105 ? -18.829 5.226 -12.702 1.00 81.00 105 GLY A CA 1
ATOM 812 C C . GLY A 1 105 ? -18.139 5.779 -11.446 1.00 81.00 105 GLY A C 1
ATOM 813 O O . GLY A 1 105 ? -18.265 6.968 -11.167 1.00 81.00 105 GLY A O 1
ATOM 814 N N . HIS A 1 106 ? -17.378 4.968 -10.702 1.00 83.88 106 HIS A N 1
ATOM 815 C CA . HIS A 1 106 ? -16.618 5.464 -9.554 1.00 83.88 106 HIS A CA 1
ATOM 816 C C . HIS A 1 106 ? -15.447 6.372 -10.004 1.00 83.88 106 HIS A C 1
ATOM 818 O O . HIS A 1 106 ? -14.689 5.966 -10.891 1.00 83.88 106 HIS A O 1
ATOM 824 N N . PRO A 1 107 ? -15.214 7.539 -9.367 1.00 85.81 107 PRO A N 1
ATOM 825 C CA . PRO A 1 107 ? -14.198 8.509 -9.802 1.00 85.81 107 PRO A CA 1
ATOM 826 C C . PRO A 1 107 ? -12.769 7.959 -9.898 1.00 85.81 107 PRO A C 1
ATOM 828 O O . PRO A 1 107 ? -12.026 8.340 -10.790 1.00 85.81 107 PRO A O 1
ATOM 831 N N . ALA A 1 108 ? -12.395 7.030 -9.013 1.00 84.12 108 ALA A N 1
ATOM 832 C CA . ALA A 1 108 ? -11.068 6.398 -9.017 1.00 84.12 108 ALA A CA 1
ATOM 833 C C . ALA A 1 108 ? -10.907 5.256 -10.045 1.00 84.12 108 ALA A C 1
ATOM 835 O O . ALA A 1 108 ? -9.842 4.652 -10.134 1.00 84.12 108 ALA A O 1
ATOM 836 N N . ARG A 1 109 ? -11.962 4.887 -10.790 1.00 81.50 109 ARG A N 1
ATOM 837 C CA . ARG A 1 109 ? -11.906 3.761 -11.739 1.00 81.50 109 ARG A CA 1
ATOM 838 C C . ARG A 1 109 ? -10.954 4.009 -12.918 1.00 81.50 109 ARG A C 1
ATOM 840 O O . ARG A 1 109 ? -10.213 3.082 -13.230 1.00 81.50 109 ARG A O 1
ATOM 847 N N . PRO A 1 110 ? -10.938 5.190 -13.569 1.00 85.62 110 PRO A N 1
ATOM 848 C CA . PRO A 1 110 ? -10.028 5.443 -14.686 1.00 85.62 110 PRO A CA 1
ATOM 849 C C . PRO A 1 110 ? -8.555 5.350 -14.279 1.00 85.62 110 PRO A C 1
ATOM 851 O O . PRO A 1 110 ? -7.789 4.680 -14.959 1.00 85.62 110 PRO A O 1
ATOM 854 N N . GLU A 1 111 ? -8.187 5.952 -13.143 1.00 86.31 111 GLU A N 1
ATOM 855 C CA . GLU A 1 111 ? -6.829 5.895 -12.580 1.00 86.31 111 GLU A CA 1
ATOM 856 C C . GLU A 1 111 ? -6.393 4.444 -12.340 1.00 86.31 111 GLU A C 1
ATOM 858 O O . GLU A 1 111 ? -5.388 3.998 -12.881 1.00 86.31 111 GLU A O 1
ATOM 863 N N . ARG A 1 112 ? -7.216 3.656 -11.636 1.00 83.25 112 ARG A N 1
ATOM 864 C CA . ARG A 1 112 ? -6.901 2.247 -11.346 1.00 83.25 112 ARG A CA 1
ATOM 865 C C . ARG A 1 112 ? -6.740 1.391 -12.598 1.00 83.25 112 ARG A C 1
ATOM 867 O O . ARG A 1 112 ? -5.939 0.467 -12.597 1.00 83.25 112 ARG A O 1
ATOM 874 N N . LEU A 1 113 ? -7.506 1.668 -13.653 1.00 82.62 113 LEU A N 1
ATOM 875 C CA . LEU A 1 113 ? -7.361 0.965 -14.930 1.00 82.62 113 LEU A CA 1
ATOM 876 C C . LEU A 1 113 ? -6.094 1.391 -15.682 1.00 82.62 113 LEU A C 1
ATOM 878 O O . LEU A 1 113 ? -5.476 0.553 -16.334 1.00 82.62 113 LEU A O 1
ATOM 882 N N . ALA A 1 114 ? -5.696 2.661 -15.580 1.00 84.19 114 ALA A N 1
ATOM 883 C CA . ALA A 1 114 ? -4.440 3.139 -16.149 1.00 84.19 114 ALA A CA 1
ATOM 884 C C . ALA A 1 114 ? -3.232 2.471 -15.473 1.00 84.19 114 ALA A C 1
ATOM 886 O O . ALA A 1 114 ? -2.323 2.031 -16.170 1.00 84.19 114 ALA A O 1
ATOM 887 N N . ASP A 1 115 ? -3.264 2.310 -14.148 1.00 82.56 115 ASP A N 1
ATOM 888 C CA . ASP A 1 115 ? -2.187 1.653 -13.396 1.00 82.56 115 ASP A CA 1
ATOM 889 C C . ASP A 1 115 ? -2.041 0.165 -13.739 1.00 82.56 115 ASP A C 1
ATOM 891 O O . ASP A 1 115 ? -0.924 -0.347 -13.774 1.00 82.56 115 ASP A O 1
ATOM 895 N N . VAL A 1 116 ? -3.142 -0.525 -14.073 1.00 80.00 116 VAL A N 1
ATOM 896 C CA . VAL A 1 116 ? -3.068 -1.877 -14.655 1.00 80.00 116 VAL A CA 1
ATOM 897 C C . VAL A 1 116 ? -2.318 -1.830 -15.985 1.00 80.00 116 VAL A C 1
ATOM 899 O O . VAL A 1 116 ? -1.400 -2.614 -16.180 1.00 80.00 116 VAL A O 1
ATOM 902 N N . GLY A 1 117 ? -2.674 -0.900 -16.877 1.00 71.38 117 GLY A N 1
ATOM 903 C CA . GLY A 1 117 ? -2.072 -0.780 -18.208 1.00 71.38 117 GLY A CA 1
ATOM 904 C C . GLY A 1 117 ? -0.609 -0.323 -18.225 1.00 71.38 117 GLY A C 1
ATOM 905 O O . GLY A 1 117 ? 0.087 -0.617 -19.185 1.00 71.38 117 GLY A O 1
ATOM 906 N N . MET A 1 118 ? -0.129 0.375 -17.190 1.00 65.50 118 MET A N 1
ATOM 907 C CA . MET A 1 118 ? 1.293 0.733 -17.057 1.00 65.50 118 MET A CA 1
ATOM 908 C C . MET A 1 118 ? 2.161 -0.413 -16.529 1.00 65.50 118 MET A C 1
ATOM 910 O O . MET A 1 118 ? 3.387 -0.341 -16.618 1.00 65.50 118 MET A O 1
ATOM 914 N N . ALA A 1 119 ? 1.542 -1.432 -15.935 1.00 58.19 119 ALA A N 1
ATOM 915 C CA . ALA A 1 119 ? 2.243 -2.526 -15.286 1.00 58.19 119 ALA A CA 1
ATOM 916 C C . ALA A 1 119 ? 2.400 -3.773 -16.188 1.00 58.19 119 ALA A C 1
ATOM 918 O O . ALA A 1 119 ? 3.132 -4.681 -15.803 1.00 58.19 119 ALA A O 1
ATOM 919 N N . VAL A 1 120 ? 1.773 -3.807 -17.376 1.00 52.47 120 VAL A N 1
ATOM 920 C CA . VAL A 1 120 ? 1.858 -4.885 -18.395 1.00 52.47 120 VAL A CA 1
ATOM 921 C C . VAL A 1 120 ? 2.543 -4.396 -19.665 1.00 52.47 120 VAL A C 1
ATOM 923 O O . VAL A 1 120 ? 3.257 -5.212 -20.287 1.00 52.47 120 VAL A O 1
#

Secondary structure (DSSP, 8-state):
-HHHHHHHHHHS-TT-TTHHHHHHHHHHHHHHHHHHH--HHHHHHHHHHHHHHHHTS-TT-TTHHHHHHHHHHHHHHHHHHH--HHHHHHHHHHHHHHHHTS-TT-TTHHHHHHHHHHH-